Protein AF-A0A9D9XSW2-F1 (afdb_monomer)

pLDDT: mean 85.97, std 9.29, range [58.78, 98.62]

Mean predicted aligned error: 9.01 Å

Radius of gyration: 20.51 Å; Cα contacts (8 Å, |Δi|>4): 42; chains: 1; bounding box: 36×44×48 Å

Foldseek 3Di:
DVVVVVVVVVVVVVVVVCVVQFADPVQLVQADPVCRRPHNHNQDDDPVSVVVVVVVVVVVVVVVVVVVVCLVDPPDPDPPDPSCVVVPD

Solvent-accessible surface area (backbone atoms only — not comparable to full-atom values): 5319 Å² total; per-residue (Å²): 106,80,61,60,55,48,52,50,53,51,52,50,53,57,55,58,62,55,66,72,57,64,38,53,77,68,39,27,72,62,19,47,83,93,38,44,88,75,42,45,56,54,62,64,88,50,73,64,50,50,52,52,49,53,53,50,53,50,52,50,52,51,50,51,52,49,49,52,48,48,65,78,56,57,88,69,81,63,81,87,38,74,80,47,58,84,73,63,127

Sequence (89 aa):
MKNEIKYLLASTLLILVHISAFACPVCEKQQPKIMQGLTHGAGPQNVWDWVIIAVITLITVLTFIYTIKYLIKPGEKEANHIKKSILNF

Secondary structure (DSSP, 8-state):
-HHHHHHHHHHHHHHHHHGGGSPPHHHHHHS-TTTTTT-SS----SHHHHHHHHHHHHHHHHHHHHHHHHHHS-S---TT-HHHHTT--

Structure (mmCIF, N/CA/C/O backbone):
data_AF-A0A9D9XSW2-F1
#
_entry.id   AF-A0A9D9XSW2-F1
#
loop_
_atom_site.group_PDB
_atom_site.id
_atom_site.type_symbol
_atom_site.label_atom_id
_atom_site.label_alt_id
_atom_site.label_comp_id
_atom_site.label_asym_id
_atom_site.label_entity_id
_atom_site.label_seq_id
_atom_site.pdbx_PDB_ins_code
_atom_site.Cartn_x
_atom_site.Cartn_y
_atom_site.Cartn_z
_atom_site.occupancy
_atom_site.B_iso_or_equiv
_atom_site.auth_seq_id
_atom_site.auth_comp_id
_atom_site.auth_asym_id
_atom_site.auth_atom_id
_atom_site.pdbx_PDB_model_num
ATOM 1 N N . MET A 1 1 ? -12.792 28.868 11.858 1.00 62.31 1 MET A N 1
ATOM 2 C CA . MET A 1 1 ? -12.350 29.400 10.542 1.00 62.31 1 MET A CA 1
ATOM 3 C C . MET A 1 1 ? -10.832 29.407 10.356 1.00 62.31 1 MET A C 1
ATOM 5 O O . MET A 1 1 ? -10.366 28.725 9.459 1.00 62.31 1 MET A O 1
ATOM 9 N N . LYS A 1 2 ? -10.032 30.110 11.178 1.00 72.44 2 LYS A N 1
ATOM 10 C CA . LYS A 1 2 ? -8.558 30.156 11.010 1.00 72.44 2 LYS A CA 1
ATOM 11 C C . LYS A 1 2 ? -7.877 28.778 11.104 1.00 72.44 2 LYS A C 1
ATOM 13 O O . LYS A 1 2 ? -6.860 28.572 10.456 1.00 72.44 2 LYS A O 1
ATOM 18 N N . ASN A 1 3 ? -8.435 27.848 11.882 1.00 78.69 3 ASN A N 1
ATOM 19 C CA . ASN A 1 3 ? -7.925 26.476 11.992 1.00 78.69 3 ASN A CA 1
ATOM 20 C C . ASN A 1 3 ? -8.361 25.602 10.807 1.00 78.69 3 ASN A C 1
ATOM 22 O O . ASN A 1 3 ? -7.508 24.959 10.213 1.00 78.69 3 ASN A O 1
ATOM 26 N N . GLU A 1 4 ? -9.623 25.685 10.373 1.00 83.75 4 GLU A N 1
ATOM 27 C CA . GLU A 1 4 ? -10.108 25.004 9.156 1.00 83.75 4 GLU A CA 1
ATOM 28 C C . GLU A 1 4 ? -9.269 25.338 7.915 1.00 83.75 4 GLU A C 1
ATOM 30 O O . GLU A 1 4 ? -8.863 24.449 7.175 1.00 83.75 4 GLU A O 1
ATOM 35 N N . ILE A 1 5 ? -8.928 26.618 7.724 1.00 89.88 5 ILE A N 1
ATOM 36 C CA . ILE A 1 5 ? -8.095 27.069 6.597 1.00 89.88 5 ILE A CA 1
ATOM 37 C C . ILE A 1 5 ? -6.670 26.503 6.697 1.00 89.88 5 ILE A C 1
ATOM 39 O O . ILE A 1 5 ? -6.081 26.146 5.681 1.00 89.88 5 ILE A O 1
ATOM 43 N N . LYS A 1 6 ? -6.116 26.375 7.911 1.00 87.56 6 LYS A N 1
ATOM 44 C CA . LYS A 1 6 ? -4.800 25.751 8.124 1.00 87.56 6 LYS A CA 1
ATOM 45 C C . LYS A 1 6 ? -4.821 24.258 7.809 1.00 87.56 6 LYS A C 1
ATOM 47 O O . LYS A 1 6 ? -3.892 23.784 7.168 1.00 87.56 6 LYS A O 1
ATOM 52 N N . TYR A 1 7 ? -5.855 23.533 8.238 1.00 91.06 7 TYR A N 1
ATOM 53 C CA . TYR A 1 7 ? -5.994 22.105 7.941 1.00 91.06 7 TYR A CA 1
ATOM 54 C C . TYR A 1 7 ? -6.221 21.859 6.451 1.00 91.06 7 TYR A C 1
ATOM 56 O O . TYR A 1 7 ? -5.588 20.973 5.884 1.00 91.06 7 TYR A O 1
ATOM 64 N N . LEU A 1 8 ? -7.033 22.695 5.796 1.00 90.88 8 LEU A N 1
ATOM 65 C CA . LEU A 1 8 ? -7.204 22.669 4.345 1.00 90.88 8 LEU A CA 1
ATOM 66 C C . LEU A 1 8 ? -5.873 22.901 3.629 1.00 90.88 8 LEU A C 1
ATOM 68 O O . LEU A 1 8 ? -5.473 22.053 2.840 1.00 90.88 8 LEU A O 1
ATOM 72 N N . LEU A 1 9 ? -5.145 23.972 3.961 1.00 91.88 9 LEU A N 1
ATOM 73 C CA . LEU A 1 9 ? -3.830 24.265 3.379 1.00 91.88 9 LEU A CA 1
ATOM 74 C C . LEU A 1 9 ? -2.816 23.140 3.619 1.00 91.88 9 LEU A C 1
ATOM 76 O O . LEU A 1 9 ? -2.082 22.783 2.701 1.00 91.88 9 LEU A O 1
ATOM 80 N N . ALA A 1 10 ? -2.793 22.556 4.819 1.00 91.56 10 ALA A N 1
ATOM 81 C CA . ALA A 1 10 ? -1.930 21.423 5.134 1.00 91.56 10 ALA A CA 1
ATOM 82 C C . ALA A 1 10 ? -2.302 20.177 4.315 1.00 91.56 10 ALA A C 1
ATOM 84 O O . ALA A 1 10 ? -1.414 19.522 3.773 1.00 91.56 10 ALA A O 1
ATOM 85 N N . SER A 1 11 ? -3.597 19.873 4.167 1.00 86.88 11 SER A N 1
ATOM 86 C CA . SER A 1 11 ? -4.051 18.741 3.350 1.00 86.88 11 SER A CA 1
ATOM 87 C C . SER A 1 11 ? -3.721 18.944 1.870 1.00 86.88 11 SER A C 1
ATOM 89 O O . SER A 1 11 ? -3.209 18.034 1.224 1.00 86.88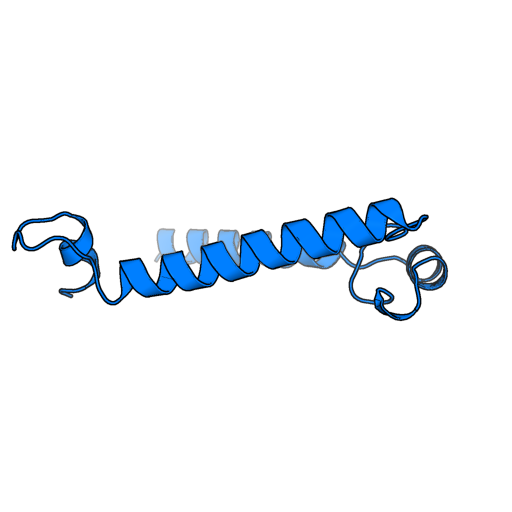 11 SER A O 1
ATOM 91 N N . THR A 1 12 ? -3.903 20.160 1.349 1.00 89.62 12 THR A N 1
ATOM 92 C CA . THR A 1 12 ? -3.578 20.499 -0.038 1.00 89.62 12 THR A CA 1
ATOM 93 C C . THR A 1 12 ? -2.077 20.400 -0.282 1.00 89.62 12 THR A C 1
ATOM 95 O O . THR A 1 12 ? -1.661 19.841 -1.291 1.00 89.62 12 THR A O 1
ATOM 98 N N . LEU A 1 13 ? -1.248 20.870 0.656 1.00 90.00 13 LEU A N 1
ATOM 99 C CA . LEU A 1 13 ? 0.206 20.732 0.570 1.00 90.00 13 LEU A CA 1
ATOM 100 C C . LEU A 1 13 ? 0.634 19.257 0.547 1.00 90.00 13 LEU A C 1
ATOM 102 O O . LEU A 1 13 ? 1.463 18.878 -0.276 1.00 90.00 13 LEU A O 1
ATOM 106 N N . LEU A 1 14 ? 0.038 18.414 1.396 1.00 86.75 14 LEU A N 1
ATOM 107 C CA . LEU A 1 14 ? 0.306 16.972 1.417 1.00 86.75 14 LEU A CA 1
ATOM 108 C C . LEU A 1 14 ? -0.069 16.289 0.094 1.00 86.75 14 LEU A C 1
ATOM 110 O O . LEU A 1 14 ? 0.675 15.431 -0.381 1.00 86.75 14 LEU A O 1
ATOM 114 N N . ILE A 1 15 ? -1.182 16.689 -0.526 1.00 85.00 15 ILE A N 1
ATOM 115 C CA . ILE A 1 15 ? -1.608 16.173 -1.836 1.00 85.00 15 ILE A CA 1
ATOM 116 C C . ILE A 1 15 ? -0.643 16.626 -2.939 1.00 85.00 15 ILE A C 1
ATOM 118 O O . ILE A 1 15 ? -0.243 15.821 -3.775 1.00 85.00 15 ILE A O 1
ATOM 122 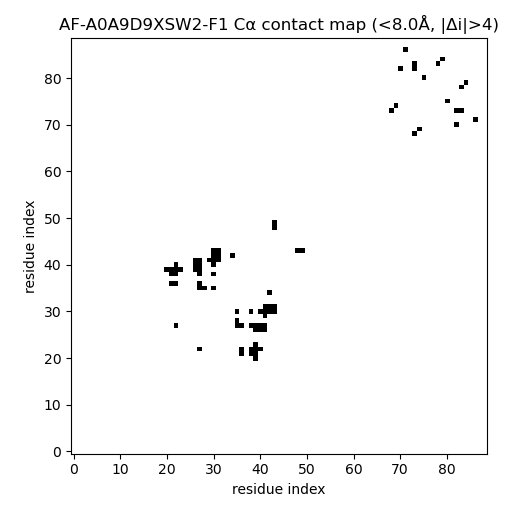N N . LEU A 1 16 ? -0.212 17.890 -2.927 1.00 84.88 16 LEU A N 1
ATOM 123 C CA . LEU A 1 16 ? 0.722 18.420 -3.925 1.00 84.88 16 LEU A CA 1
ATOM 124 C C . LEU A 1 16 ? 2.095 17.730 -3.868 1.00 84.88 16 LEU A C 1
ATOM 126 O O . LEU A 1 16 ? 2.694 17.485 -4.912 1.00 84.88 16 LEU A O 1
ATOM 130 N N . VAL A 1 17 ? 2.566 17.347 -2.675 1.00 82.56 17 VAL A N 1
ATOM 131 C CA . VAL A 1 17 ? 3.808 16.570 -2.509 1.00 82.56 17 VAL A CA 1
ATOM 132 C C . VAL A 1 17 ? 3.714 15.186 -3.164 1.00 82.56 17 VAL A C 1
ATOM 134 O O . VAL A 1 17 ? 4.730 14.671 -3.613 1.00 82.56 17 VAL A O 1
ATOM 137 N N . HIS A 1 18 ? 2.522 14.598 -3.304 1.00 73.06 18 HIS A N 1
ATOM 138 C CA . HIS A 1 18 ? 2.366 13.304 -3.980 1.00 73.06 18 HIS A CA 1
ATOM 139 C C . HIS A 1 18 ? 2.519 13.387 -5.505 1.00 73.06 18 HIS A C 1
ATOM 141 O O . HIS A 1 18 ? 2.791 12.374 -6.144 1.00 73.06 18 HIS A O 1
ATOM 147 N N . ILE A 1 19 ? 2.392 14.571 -6.112 1.00 69.81 19 ILE A N 1
ATOM 148 C CA . ILE A 1 19 ? 2.483 14.729 -7.574 1.00 69.81 19 ILE A CA 1
ATOM 149 C C . ILE A 1 19 ? 3.918 14.477 -8.075 1.00 69.81 19 ILE A C 1
ATOM 151 O O . ILE A 1 19 ? 4.114 14.088 -9.223 1.00 69.81 19 ILE A O 1
ATOM 155 N N . SER A 1 20 ? 4.934 14.607 -7.213 1.00 65.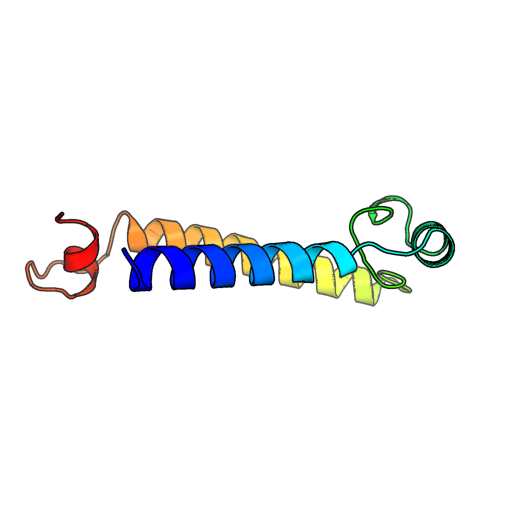88 20 SER A N 1
ATOM 156 C CA . SER A 1 20 ? 6.323 14.266 -7.552 1.00 65.88 20 SER A CA 1
ATOM 157 C C . SER A 1 20 ? 6.607 12.755 -7.585 1.00 65.88 20 SER A C 1
ATOM 159 O O . SER A 1 20 ? 7.720 12.359 -7.923 1.00 65.88 20 SER A O 1
ATOM 161 N N . ALA A 1 21 ? 5.624 11.902 -7.270 1.00 68.56 21 ALA A N 1
ATOM 162 C CA . ALA A 1 21 ? 5.804 10.452 -7.197 1.00 68.56 21 ALA A CA 1
ATOM 163 C C . ALA A 1 21 ? 5.752 9.731 -8.561 1.00 68.56 21 ALA A C 1
ATOM 165 O O . ALA A 1 21 ? 5.997 8.526 -8.620 1.00 68.56 21 ALA A O 1
ATOM 166 N N . PHE A 1 22 ? 5.459 10.424 -9.665 1.00 75.69 22 PHE A N 1
ATOM 167 C CA . PHE A 1 22 ? 5.432 9.802 -10.994 1.00 75.69 22 PHE A CA 1
ATOM 168 C C . PHE A 1 22 ? 6.845 9.552 -11.540 1.00 75.69 22 PHE A C 1
ATOM 170 O O . PHE A 1 22 ? 7.760 10.351 -11.336 1.00 75.69 22 PHE A O 1
ATOM 177 N N . ALA A 1 23 ? 7.048 8.420 -12.219 1.00 77.69 23 ALA A N 1
ATOM 178 C CA . ALA A 1 23 ? 8.300 8.143 -12.922 1.00 77.69 23 ALA A CA 1
ATOM 179 C C . ALA A 1 23 ? 8.491 9.121 -14.091 1.00 77.69 23 ALA A C 1
ATOM 181 O O . ALA A 1 23 ? 7.532 9.506 -14.759 1.00 77.69 23 ALA A O 1
ATOM 182 N N . CYS A 1 24 ? 9.740 9.499 -14.381 1.00 85.44 24 CYS A N 1
ATOM 183 C CA . CYS A 1 24 ? 10.030 10.181 -15.639 1.00 85.44 24 CYS A CA 1
ATOM 184 C C . CYS A 1 24 ? 9.897 9.191 -16.818 1.00 85.44 24 CYS A C 1
ATOM 186 O O . CYS A 1 24 ? 10.058 7.983 -16.615 1.00 85.44 24 CYS A O 1
ATOM 188 N N . PRO A 1 25 ? 9.695 9.662 -18.065 1.00 87.06 25 PRO A N 1
ATOM 189 C CA . PRO A 1 25 ? 9.484 8.779 -19.219 1.00 87.06 25 PRO A CA 1
ATOM 190 C C . PRO A 1 25 ? 10.615 7.771 -19.471 1.00 87.06 25 PRO A C 1
ATOM 192 O O . PRO A 1 25 ? 10.404 6.725 -20.082 1.00 87.06 25 PRO A O 1
ATOM 195 N N . VAL A 1 26 ? 11.837 8.091 -19.034 1.00 87.19 26 VAL A N 1
ATOM 196 C CA . VAL A 1 26 ? 12.990 7.188 -19.138 1.00 87.19 26 VAL A CA 1
ATOM 197 C C . VAL A 1 26 ? 12.892 6.072 -18.100 1.00 87.19 26 VAL A C 1
ATOM 199 O O . VAL A 1 26 ? 12.984 4.903 -18.468 1.00 87.19 26 VAL A O 1
ATOM 202 N N . CYS A 1 27 ? 12.656 6.421 -16.831 1.00 85.81 27 CYS A N 1
ATOM 203 C CA . CYS A 1 27 ? 12.486 5.450 -15.751 1.00 85.81 27 CYS A CA 1
ATOM 204 C C . CYS A 1 27 ? 11.296 4.522 -16.019 1.00 85.81 27 CYS A C 1
ATOM 206 O O . CYS A 1 27 ? 11.410 3.316 -15.839 1.00 85.81 27 CYS A O 1
ATOM 208 N N . GLU A 1 28 ? 10.189 5.062 -16.527 1.00 88.69 28 GLU A N 1
ATOM 209 C CA . GLU A 1 28 ? 8.998 4.284 -16.867 1.00 88.69 28 GLU A CA 1
ATOM 210 C C . GLU A 1 28 ? 9.283 3.231 -17.948 1.00 88.69 28 GLU A C 1
ATOM 212 O O . GLU A 1 28 ? 8.930 2.067 -17.793 1.00 88.69 28 GLU A O 1
ATOM 217 N N . LYS A 1 29 ? 10.003 3.588 -19.019 1.00 88.75 29 LYS A N 1
ATOM 218 C CA . LYS A 1 29 ? 10.367 2.633 -20.083 1.00 88.75 29 LYS A CA 1
ATOM 219 C C . LYS A 1 29 ? 11.310 1.525 -19.617 1.00 88.75 29 LYS A C 1
ATOM 221 O O . LYS A 1 29 ? 11.343 0.467 -20.243 1.00 88.75 29 LYS A O 1
ATOM 226 N N . GLN A 1 30 ? 12.083 1.772 -18.562 1.00 88.56 30 GLN A N 1
ATOM 227 C CA . GLN A 1 30 ? 12.990 0.790 -17.967 1.00 88.56 30 GLN A CA 1
ATOM 228 C C . GLN A 1 30 ? 12.289 -0.153 -16.983 1.00 88.56 30 GLN A C 1
ATOM 230 O O . GLN A 1 30 ? 12.849 -1.192 -16.641 1.00 88.56 30 GLN A O 1
ATOM 235 N N . GLN A 1 31 ? 11.068 0.169 -16.552 1.00 90.12 31 GLN A N 1
ATOM 236 C CA . GLN A 1 31 ? 10.290 -0.706 -15.684 1.00 90.12 31 GLN A CA 1
ATOM 237 C C . GLN A 1 31 ? 9.774 -1.937 -16.440 1.00 90.12 31 GLN A C 1
ATOM 239 O O . GLN A 1 31 ? 9.480 -1.860 -17.643 1.00 90.12 31 GLN A O 1
ATOM 244 N N . PRO A 1 32 ? 9.572 -3.072 -15.742 1.00 91.19 32 PRO A N 1
ATOM 245 C CA . PRO A 1 32 ? 8.844 -4.207 -16.291 1.00 91.19 32 PRO A CA 1
ATOM 246 C C . PRO A 1 32 ? 7.475 -3.774 -16.821 1.00 91.19 32 PRO A C 1
ATOM 248 O O . PRO A 1 32 ? 6.804 -2.963 -16.190 1.00 91.19 32 PRO A O 1
ATOM 251 N N . LYS A 1 33 ? 7.026 -4.354 -17.943 1.00 89.44 33 LYS A N 1
ATOM 252 C CA . LYS A 1 33 ? 5.799 -3.937 -18.656 1.00 89.44 33 LYS A CA 1
ATOM 253 C C . LYS A 1 33 ? 4.572 -3.761 -17.756 1.00 89.44 33 LYS A C 1
ATOM 255 O O . LYS A 1 33 ? 3.798 -2.841 -17.965 1.00 89.44 33 LYS A O 1
ATOM 260 N N . ILE A 1 34 ? 4.402 -4.636 -16.765 1.00 89.50 34 ILE A N 1
ATOM 261 C CA . ILE A 1 34 ? 3.249 -4.602 -15.853 1.00 89.50 34 ILE A CA 1
ATOM 262 C C . ILE A 1 34 ? 3.352 -3.532 -14.757 1.00 89.50 34 ILE A C 1
ATOM 264 O O . ILE A 1 34 ? 2.379 -3.310 -14.049 1.00 89.50 34 ILE A O 1
ATOM 268 N N . MET A 1 35 ? 4.515 -2.898 -14.591 1.00 88.12 35 MET A N 1
ATOM 269 C CA . MET A 1 35 ? 4.775 -1.877 -13.570 1.00 88.12 35 MET A CA 1
ATOM 270 C C . MET A 1 35 ? 4.966 -0.470 -14.141 1.00 88.12 35 MET A C 1
ATOM 272 O O . MET A 1 35 ? 5.048 0.477 -13.356 1.00 88.12 35 MET A O 1
ATOM 276 N N . GLN A 1 36 ? 5.004 -0.331 -15.472 1.00 89.56 36 GLN A N 1
ATOM 277 C CA . GLN A 1 36 ? 5.054 0.965 -16.156 1.00 89.56 36 GLN A CA 1
ATOM 278 C C . GLN A 1 36 ? 3.834 1.803 -15.760 1.00 89.56 36 GLN A C 1
ATOM 280 O O . GLN A 1 36 ? 2.707 1.308 -15.761 1.00 89.56 36 GLN A O 1
ATOM 285 N N . GLY A 1 37 ? 4.071 3.045 -15.345 1.00 85.31 37 GLY A N 1
ATOM 286 C CA . GLY A 1 37 ? 3.035 3.959 -14.855 1.00 85.31 37 GLY A CA 1
ATOM 287 C C . GLY A 1 37 ? 2.547 3.680 -13.425 1.00 85.31 37 GLY A C 1
ATOM 28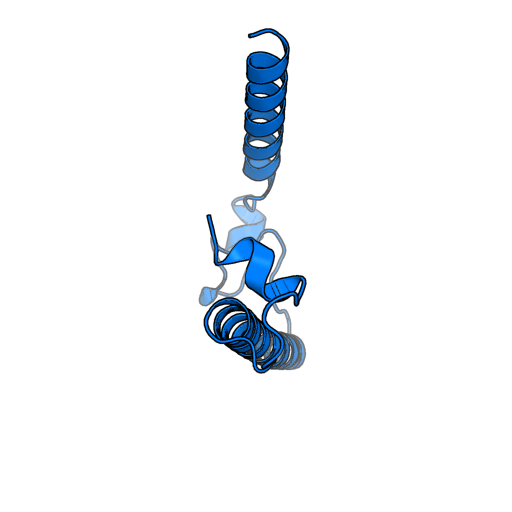8 O O . GLY A 1 37 ? 1.776 4.471 -12.888 1.00 85.31 37 GLY A O 1
ATOM 289 N N . LEU A 1 38 ? 3.004 2.594 -12.785 1.00 84.94 38 LEU A N 1
ATOM 290 C CA . LEU A 1 38 ? 2.664 2.253 -11.396 1.00 84.94 38 LEU A CA 1
ATOM 291 C C . LEU A 1 38 ? 3.806 2.531 -10.421 1.00 84.94 38 LEU A C 1
ATOM 293 O O . LEU A 1 38 ? 3.564 2.886 -9.269 1.00 84.94 38 LEU A O 1
ATOM 297 N N . THR A 1 39 ? 5.049 2.331 -10.855 1.00 81.94 39 THR A N 1
ATOM 298 C CA . THR A 1 39 ? 6.225 2.488 -9.992 1.00 81.94 39 THR A CA 1
ATOM 299 C C . THR A 1 39 ? 7.005 3.745 -10.349 1.00 81.94 39 THR A C 1
ATOM 301 O O . THR A 1 39 ? 7.009 4.176 -11.496 1.00 81.94 39 THR A O 1
ATOM 304 N N . HIS A 1 40 ? 7.668 4.356 -9.367 1.00 80.81 40 HIS A N 1
ATOM 305 C CA . HIS A 1 40 ? 8.563 5.493 -9.610 1.00 80.81 40 HIS A CA 1
ATOM 306 C C . HIS A 1 40 ? 9.961 5.034 -10.072 1.00 80.81 40 HIS A C 1
ATOM 308 O O . HIS A 1 40 ? 10.545 5.603 -10.992 1.00 80.81 40 HIS A O 1
ATOM 314 N N . GLY A 1 41 ? 10.497 3.994 -9.422 1.00 78.38 41 GLY A N 1
ATOM 315 C CA . GLY A 1 41 ? 11.835 3.447 -9.676 1.00 78.38 41 GLY A CA 1
ATOM 316 C C . GLY A 1 41 ? 11.862 2.385 -10.776 1.00 78.38 41 GLY A C 1
ATOM 317 O O . GLY A 1 41 ? 10.868 2.157 -11.445 1.00 78.38 41 GLY A O 1
ATOM 318 N N . ALA A 1 42 ? 12.988 1.693 -10.944 1.00 81.62 42 ALA A N 1
ATOM 319 C CA . ALA A 1 42 ? 13.181 0.706 -12.015 1.00 81.62 42 ALA A CA 1
ATOM 320 C C . ALA A 1 42 ? 12.281 -0.549 -11.918 1.00 81.62 42 ALA A C 1
ATOM 322 O O . ALA A 1 42 ? 12.230 -1.342 -12.853 1.00 81.62 42 ALA A O 1
ATOM 323 N N . GLY A 1 43 ? 11.564 -0.745 -10.806 1.00 86.62 43 GLY A N 1
ATOM 324 C CA . GLY A 1 43 ? 10.793 -1.961 -10.543 1.00 86.62 43 GLY A CA 1
ATOM 325 C C . GLY A 1 43 ? 11.685 -3.195 -10.305 1.00 86.62 43 GLY A C 1
ATOM 326 O O . GLY A 1 43 ? 12.903 -3.065 -10.166 1.00 86.62 43 GLY A O 1
ATOM 327 N N . PRO A 1 44 ? 11.093 -4.397 -10.236 1.00 91.56 44 PRO A N 1
ATOM 328 C CA . PRO A 1 44 ? 11.798 -5.665 -10.027 1.00 91.56 44 PRO A CA 1
ATOM 329 C C . PRO A 1 44 ? 12.796 -5.954 -11.142 1.00 91.56 44 PRO A C 1
ATOM 331 O O . PRO A 1 44 ? 12.429 -5.948 -12.317 1.00 91.56 44 PRO A O 1
ATOM 334 N N . GLN A 1 45 ? 14.041 -6.242 -10.774 1.00 89.38 45 GLN A N 1
ATOM 335 C CA . GLN A 1 45 ? 15.125 -6.502 -11.721 1.00 89.38 45 GLN A CA 1
ATOM 336 C C . GLN A 1 45 ? 15.374 -8.000 -11.920 1.00 89.38 45 GLN A C 1
ATOM 338 O O . GLN A 1 45 ? 15.872 -8.413 -12.965 1.00 89.38 45 GLN A O 1
ATOM 343 N N . ASN A 1 46 ? 15.027 -8.832 -10.936 1.00 92.88 46 ASN A N 1
ATOM 344 C CA . ASN A 1 46 ? 15.246 -10.276 -10.980 1.00 92.88 46 ASN A CA 1
ATOM 345 C C . ASN A 1 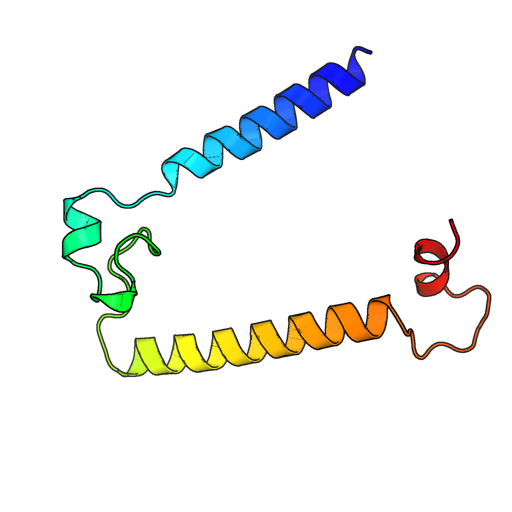46 ? 14.039 -11.070 -10.436 1.00 92.88 46 ASN A C 1
ATOM 347 O O . ASN A 1 46 ? 13.051 -10.510 -9.963 1.00 92.88 46 ASN A O 1
ATOM 351 N N . VAL A 1 47 ? 14.113 -12.401 -10.515 1.00 95.88 47 VAL A N 1
ATOM 352 C CA . VAL A 1 47 ? 13.034 -13.304 -10.073 1.00 95.88 47 VAL A CA 1
ATOM 353 C C . VAL A 1 47 ? 12.770 -13.209 -8.566 1.00 95.88 47 VAL A C 1
ATOM 355 O O . VAL A 1 47 ? 11.617 -13.273 -8.146 1.00 95.88 47 VAL A O 1
ATOM 358 N N . TRP A 1 48 ? 13.801 -13.025 -7.742 1.00 96.50 48 TRP A N 1
ATOM 359 C CA . TRP A 1 48 ? 13.641 -12.898 -6.293 1.00 96.50 48 TRP A CA 1
ATOM 360 C C . TRP A 1 48 ? 12.918 -11.613 -5.895 1.00 96.50 48 TRP A C 1
ATOM 362 O O . TRP A 1 48 ? 12.089 -11.655 -4.989 1.00 96.50 48 TRP A O 1
ATOM 372 N N . ASP A 1 49 ? 13.142 -10.511 -6.612 1.00 94.38 49 ASP A N 1
ATOM 373 C CA . ASP A 1 49 ? 12.405 -9.262 -6.393 1.00 94.38 49 ASP A CA 1
ATOM 374 C C . ASP A 1 49 ? 10.891 -9.481 -6.585 1.00 94.38 49 ASP A C 1
ATOM 3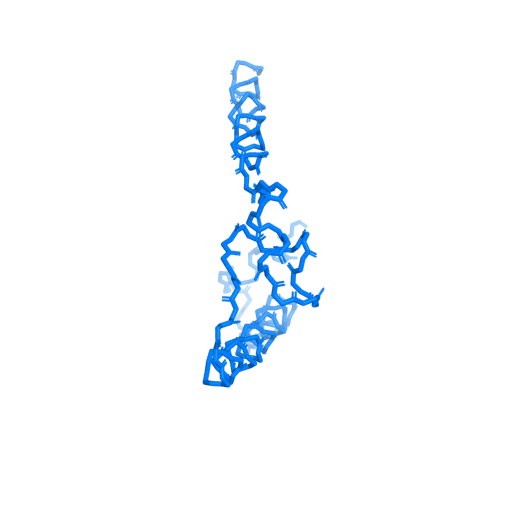76 O O . ASP A 1 49 ? 10.077 -9.015 -5.784 1.00 94.38 49 ASP A O 1
ATOM 380 N N . TRP A 1 50 ? 10.505 -10.264 -7.601 1.00 94.62 50 TRP A N 1
ATOM 381 C CA . TRP A 1 50 ? 9.110 -10.647 -7.841 1.00 94.62 50 TRP A CA 1
ATOM 382 C C . TRP A 1 50 ? 8.532 -11.532 -6.738 1.00 94.62 50 TRP A C 1
ATOM 384 O O . TRP A 1 50 ? 7.383 -11.338 -6.338 1.00 94.62 50 TRP A O 1
ATOM 394 N N . VAL A 1 51 ? 9.318 -12.480 -6.220 1.00 97.56 51 VAL A N 1
ATOM 395 C CA . VAL A 1 51 ? 8.903 -13.332 -5.094 1.00 97.56 51 VAL A CA 1
ATOM 396 C C . VAL A 1 51 ? 8.657 -12.484 -3.846 1.00 97.56 51 VAL A C 1
ATOM 398 O O . VAL A 1 51 ? 7.625 -12.644 -3.194 1.00 97.56 51 VAL A O 1
ATOM 401 N N . ILE A 1 52 ? 9.560 -11.550 -3.536 1.00 96.44 52 ILE A N 1
ATOM 402 C CA . ILE A 1 52 ? 9.425 -10.647 -2.386 1.00 96.44 52 ILE A CA 1
ATOM 403 C C . ILE A 1 52 ? 8.149 -9.813 -2.509 1.00 96.44 52 ILE A C 1
ATOM 405 O O . ILE A 1 52 ? 7.367 -9.753 -1.560 1.00 96.44 52 ILE A O 1
ATOM 409 N N . ILE A 1 53 ? 7.904 -9.215 -3.678 1.00 93.81 53 ILE A N 1
ATOM 410 C CA . ILE A 1 53 ? 6.686 -8.433 -3.916 1.00 93.81 53 ILE A CA 1
ATOM 411 C C . ILE A 1 53 ? 5.440 -9.290 -3.730 1.00 93.81 53 ILE A C 1
ATOM 413 O O . ILE A 1 53 ? 4.540 -8.876 -3.007 1.00 93.81 53 ILE A O 1
ATOM 417 N N . ALA A 1 54 ? 5.398 -10.496 -4.298 1.00 95.75 54 ALA A N 1
ATOM 418 C CA . ALA A 1 54 ? 4.249 -11.383 -4.148 1.00 95.75 54 ALA A CA 1
ATOM 419 C C . ALA A 1 54 ? 3.958 -11.713 -2.672 1.00 95.75 54 ALA A C 1
ATOM 421 O O . ALA A 1 54 ? 2.807 -11.645 -2.233 1.00 95.75 54 ALA A O 1
ATOM 422 N N . VAL A 1 55 ? 4.997 -12.018 -1.887 1.00 98.38 55 VAL A N 1
ATOM 423 C CA . VAL A 1 55 ? 4.868 -12.328 -0.454 1.00 98.38 55 VAL A CA 1
ATOM 424 C C . VAL A 1 55 ? 4.397 -11.112 0.341 1.00 98.38 55 VAL A C 1
ATOM 426 O O . VAL A 1 55 ? 3.464 -11.227 1.137 1.00 98.38 55 VAL A O 1
ATOM 429 N N . ILE A 1 56 ? 4.998 -9.939 0.121 1.00 97.50 56 ILE A N 1
ATOM 430 C CA . ILE A 1 56 ? 4.609 -8.714 0.831 1.00 97.50 56 ILE A CA 1
ATOM 431 C C . ILE A 1 56 ? 3.176 -8.325 0.467 1.00 97.50 56 ILE A C 1
ATOM 433 O O . ILE A 1 56 ? 2.381 -8.066 1.366 1.00 97.50 56 ILE A O 1
ATOM 437 N N . THR A 1 57 ? 2.804 -8.355 -0.817 1.00 96.31 57 THR A N 1
ATOM 438 C CA . THR A 1 57 ? 1.429 -8.085 -1.256 1.00 96.31 57 THR A CA 1
ATOM 439 C C . THR A 1 57 ? 0.434 -9.017 -0.569 1.00 96.31 57 THR A C 1
ATOM 441 O O . THR A 1 57 ? -0.585 -8.544 -0.065 1.00 96.31 57 THR A O 1
ATOM 444 N N . LEU A 1 58 ? 0.737 -10.316 -0.472 1.00 98.44 58 LEU A N 1
ATOM 445 C CA . LEU A 1 58 ? -0.110 -11.273 0.241 1.00 98.44 58 LEU A CA 1
ATOM 446 C C . LEU A 1 58 ? -0.271 -10.899 1.722 1.00 98.44 58 LEU A C 1
ATOM 448 O O . LEU A 1 58 ? -1.397 -10.824 2.215 1.00 98.44 58 LEU A O 1
ATOM 452 N N . ILE A 1 59 ? 0.831 -10.624 2.427 1.00 98.62 59 ILE A N 1
ATOM 453 C CA . ILE A 1 59 ? 0.801 -10.240 3.848 1.00 98.62 59 ILE A CA 1
ATOM 454 C C . ILE A 1 59 ? 0.001 -8.948 4.047 1.00 98.62 59 ILE A C 1
ATOM 456 O O . ILE A 1 59 ? -0.817 -8.870 4.967 1.00 98.62 59 ILE A O 1
ATOM 460 N N . THR A 1 60 ? 0.188 -7.947 3.185 1.00 98.44 60 THR A N 1
ATOM 461 C CA . THR A 1 60 ? -0.535 -6.672 3.248 1.00 98.44 60 THR A CA 1
ATOM 462 C C . THR A 1 60 ? -2.031 -6.868 3.034 1.00 98.44 60 THR A C 1
ATOM 464 O O . THR A 1 60 ? -2.817 -6.357 3.828 1.00 98.44 60 THR A O 1
ATOM 467 N N . VAL A 1 61 ? -2.442 -7.642 2.023 1.00 98.50 61 VAL A N 1
ATOM 468 C CA . VAL A 1 61 ? -3.862 -7.936 1.764 1.00 98.50 61 VAL A CA 1
ATOM 469 C C . VAL A 1 61 ? -4.486 -8.678 2.944 1.00 98.50 61 VAL A C 1
ATOM 471 O O . VAL A 1 61 ? -5.563 -8.301 3.402 1.00 98.50 61 VAL A O 1
ATOM 474 N N . LEU A 1 62 ? -3.798 -9.683 3.494 1.00 98.56 62 LEU A N 1
ATOM 475 C CA . LEU A 1 62 ? -4.271 -10.396 4.682 1.00 98.56 62 LEU A CA 1
ATOM 476 C C . LEU A 1 62 ? -4.416 -9.449 5.877 1.00 98.56 62 LEU A C 1
ATOM 478 O O . LEU A 1 62 ? -5.460 -9.427 6.525 1.00 98.56 62 L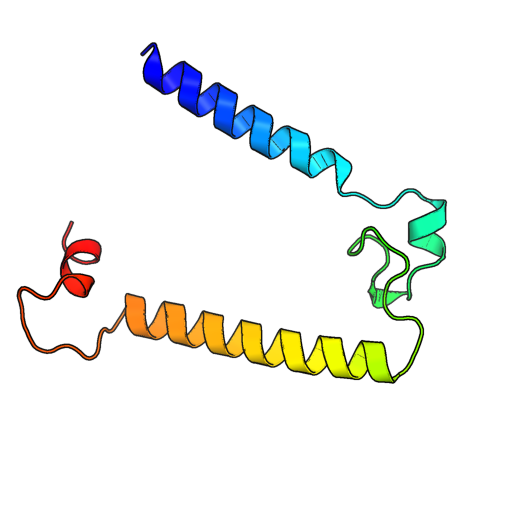EU A O 1
ATOM 482 N N . THR A 1 63 ? -3.403 -8.625 6.139 1.00 98.31 63 THR A N 1
ATOM 483 C CA . THR A 1 63 ? -3.417 -7.642 7.233 1.00 98.31 63 THR A CA 1
ATOM 484 C C . THR A 1 63 ? -4.550 -6.637 7.063 1.00 98.31 63 THR A C 1
ATOM 486 O O . THR A 1 63 ? -5.246 -6.329 8.028 1.00 98.31 63 THR A O 1
ATOM 489 N N . PHE A 1 64 ? -4.786 -6.162 5.841 1.00 98.00 64 PHE A N 1
ATOM 490 C CA . PHE A 1 64 ? -5.881 -5.255 5.518 1.00 98.00 64 PHE A CA 1
ATOM 491 C C . PHE A 1 64 ? -7.249 -5.898 5.776 1.00 98.00 64 PHE A C 1
ATOM 493 O O . PHE A 1 64 ? -8.075 -5.319 6.482 1.00 98.00 64 PHE A O 1
ATOM 500 N N . ILE A 1 65 ? -7.462 -7.131 5.300 1.00 97.75 65 ILE A N 1
ATOM 501 C CA . ILE A 1 65 ? -8.694 -7.893 5.550 1.00 97.75 65 ILE A CA 1
ATOM 502 C C . ILE A 1 65 ? -8.921 -8.071 7.054 1.00 97.75 65 ILE A C 1
ATOM 504 O O . ILE A 1 65 ? -10.024 -7.829 7.545 1.00 97.75 65 ILE A O 1
ATOM 508 N N . TYR A 1 66 ? -7.891 -8.465 7.806 1.00 95.69 66 TYR A N 1
ATOM 509 C CA . TYR A 1 66 ? -8.001 -8.636 9.255 1.00 95.69 66 TYR A CA 1
ATOM 510 C C . TYR A 1 66 ? -8.244 -7.316 9.981 1.00 95.69 66 TYR A C 1
ATOM 512 O O . TYR A 1 66 ? -9.041 -7.279 10.915 1.00 95.69 66 TYR A O 1
ATOM 520 N N . THR A 1 67 ? -7.626 -6.229 9.526 1.00 94.38 67 THR A N 1
ATOM 521 C CA . THR A 1 67 ? -7.856 -4.887 10.068 1.00 94.38 67 THR A CA 1
ATOM 522 C C . THR A 1 67 ? -9.324 -4.502 9.917 1.00 94.38 67 THR A C 1
ATOM 524 O O . THR A 1 67 ? -9.968 -4.172 10.909 1.00 94.38 67 THR A O 1
ATOM 527 N N . ILE A 1 68 ? -9.896 -4.646 8.716 1.00 92.94 68 ILE A N 1
ATOM 528 C CA . ILE A 1 68 ? -11.328 -4.405 8.483 1.00 92.94 68 ILE A CA 1
ATOM 529 C C . ILE A 1 68 ? -12.186 -5.333 9.348 1.00 92.94 68 ILE A C 1
ATOM 531 O O . ILE A 1 68 ? -13.107 -4.872 10.020 1.00 92.94 68 ILE A O 1
ATOM 535 N N . LYS A 1 69 ? -11.879 -6.635 9.374 1.00 91.12 69 LYS A N 1
ATOM 536 C CA . LYS A 1 69 ? -12.627 -7.630 10.155 1.00 91.12 69 LYS A CA 1
ATOM 537 C C . LYS A 1 69 ? -12.695 -7.255 11.635 1.00 91.12 69 LYS A C 1
ATOM 539 O O . LYS A 1 69 ? -13.770 -7.333 12.224 1.00 91.12 69 LYS A O 1
ATOM 544 N N . TYR A 1 70 ? -11.572 -6.859 12.231 1.00 88.12 70 TYR A N 1
ATOM 545 C CA . TYR A 1 70 ? -11.498 -6.523 13.653 1.00 88.12 70 TYR A CA 1
ATOM 546 C C . TYR A 1 70 ? -12.034 -5.130 13.976 1.00 88.12 70 TYR A C 1
ATOM 548 O O . TYR A 1 70 ? -12.466 -4.915 15.106 1.00 88.12 70 TYR A O 1
ATOM 556 N N . LEU A 1 71 ? -12.054 -4.217 13.001 1.00 86.81 71 LEU A N 1
ATOM 557 C CA . LEU A 1 71 ? -12.757 -2.945 13.133 1.00 86.81 71 LEU A CA 1
ATOM 558 C C . LEU A 1 71 ? -14.276 -3.143 13.108 1.00 86.81 71 LEU A C 1
ATOM 560 O O . LEU A 1 71 ? -14.952 -2.622 13.979 1.00 86.81 71 LEU A O 1
ATOM 564 N N . ILE A 1 72 ? -14.816 -3.924 12.166 1.00 85.44 72 ILE A N 1
ATOM 565 C CA . ILE A 1 72 ? -16.272 -4.120 12.024 1.00 85.44 72 ILE A CA 1
ATOM 566 C C . ILE A 1 72 ? -16.834 -5.036 13.117 1.00 85.44 72 ILE A C 1
ATOM 568 O O . ILE A 1 72 ? -17.894 -4.766 13.679 1.00 85.44 72 ILE A O 1
ATOM 572 N N . LYS A 1 73 ? -16.154 -6.151 13.405 1.00 83.81 73 LYS A N 1
ATOM 573 C CA . LYS A 1 73 ? -16.598 -7.145 14.387 1.00 83.81 73 LYS A CA 1
ATOM 574 C C . LYS A 1 73 ? -15.480 -7.434 15.391 1.00 83.81 73 LYS A C 1
ATOM 576 O O . LYS A 1 73 ? -14.813 -8.469 15.282 1.00 83.81 73 LYS A O 1
ATOM 581 N N . PRO A 1 74 ? -15.275 -6.537 16.372 1.00 82.06 74 PRO A N 1
ATOM 582 C CA . PRO A 1 74 ? -14.349 -6.785 17.468 1.00 82.06 74 PRO A CA 1
ATOM 583 C C . PRO A 1 74 ? -14.762 -8.053 18.232 1.00 82.06 74 PRO A C 1
ATOM 585 O O . PRO A 1 74 ? -15.948 -8.321 18.433 1.00 82.06 74 PRO A O 1
ATOM 588 N N . GLY A 1 75 ? -13.783 -8.866 18.632 1.00 81.75 75 GLY A N 1
ATOM 589 C CA . GLY A 1 75 ? -14.019 -10.092 19.408 1.00 81.75 75 GLY A CA 1
ATOM 590 C C . GLY A 1 75 ? -14.306 -9.820 20.889 1.00 81.75 75 GLY A C 1
ATOM 591 O O . GLY A 1 75 ? -14.669 -10.728 21.637 1.00 81.75 75 GLY A O 1
ATOM 592 N N . GLU A 1 76 ? -14.130 -8.574 21.321 1.00 83.06 76 GLU A N 1
ATOM 593 C CA . GLU A 1 76 ? -14.273 -8.134 22.696 1.00 83.06 76 GLU A CA 1
ATOM 594 C C . GLU A 1 76 ? -15.747 -8.039 23.113 1.00 83.06 76 GLU A C 1
ATOM 596 O O . GLU A 1 76 ? -16.557 -7.300 22.543 1.00 83.06 76 GLU A O 1
ATOM 601 N N . LYS A 1 77 ? -16.100 -8.793 24.157 1.00 77.25 77 LYS A N 1
ATOM 602 C CA . LYS A 1 77 ? -17.473 -8.871 24.675 1.00 77.25 77 LYS A CA 1
ATOM 603 C C . LYS A 1 77 ? -17.827 -7.687 25.572 1.00 77.25 77 LYS A C 1
ATOM 605 O O . LYS A 1 77 ? -18.970 -7.241 25.545 1.00 77.25 77 LYS A O 1
ATOM 610 N N . GLU A 1 78 ? -16.838 -7.114 26.254 1.00 80.31 78 GLU A N 1
ATOM 611 C CA . GLU A 1 78 ? -17.018 -5.978 27.160 1.00 80.31 78 GLU A CA 1
ATOM 612 C C . GLU A 1 78 ? -17.621 -4.763 26.450 1.00 80.31 78 GLU A C 1
ATOM 614 O O . GLU A 1 78 ? -17.184 -4.375 25.364 1.00 80.31 78 GLU A O 1
ATOM 619 N N . ALA A 1 79 ? -18.665 -4.176 27.038 1.00 74.75 79 ALA A N 1
ATOM 620 C CA . ALA A 1 79 ? -19.385 -3.043 26.453 1.00 74.75 79 ALA A CA 1
ATOM 621 C C . ALA A 1 79 ? -18.537 -1.759 26.439 1.00 74.75 79 ALA A C 1
ATOM 623 O O . ALA A 1 79 ? -18.574 -1.016 25.464 1.00 74.75 79 ALA A O 1
ATOM 624 N N . ASN A 1 80 ? -17.702 -1.559 27.464 1.00 79.62 80 ASN A N 1
ATOM 625 C CA . ASN A 1 80 ? -16.866 -0.365 27.643 1.00 79.62 80 ASN A CA 1
ATOM 626 C C . ASN A 1 80 ? -15.474 -0.480 26.992 1.00 79.62 80 ASN A C 1
ATOM 628 O O . ASN A 1 80 ? -14.549 0.246 27.353 1.00 79.62 80 ASN A O 1
ATOM 632 N N . HIS A 1 81 ? -15.281 -1.414 26.058 1.00 80.69 81 HIS A N 1
ATOM 633 C CA . HIS A 1 81 ? -13.983 -1.597 25.417 1.00 80.69 81 HIS A CA 1
ATOM 634 C C . HIS A 1 81 ? -13.682 -0.456 24.430 1.00 80.69 81 HIS A C 1
ATOM 636 O O . HIS A 1 81 ? -14.529 -0.107 23.610 1.00 80.69 81 HIS A O 1
ATOM 642 N N . ILE A 1 82 ? -12.448 0.066 24.425 1.00 80.94 82 ILE A N 1
ATOM 643 C CA . ILE A 1 82 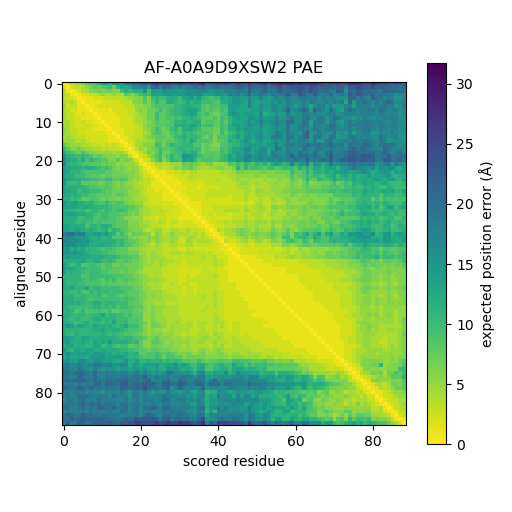? -12.033 1.195 23.566 1.00 80.94 82 ILE A CA 1
ATOM 644 C C . ILE A 1 82 ? -12.333 0.969 22.073 1.00 80.94 82 ILE A C 1
ATOM 646 O O . ILE A 1 82 ? -12.712 1.898 21.367 1.00 80.94 82 ILE A O 1
ATOM 650 N N . LYS A 1 83 ? -12.260 -0.282 21.597 1.00 70.62 83 LYS A N 1
ATOM 651 C CA . LYS A 1 83 ? -12.584 -0.648 20.202 1.00 70.62 83 LYS A CA 1
ATOM 652 C C . LYS A 1 83 ? -14.069 -0.485 19.841 1.00 70.62 83 LYS A C 1
ATOM 654 O O . LYS A 1 83 ? -14.377 -0.375 18.664 1.00 70.62 83 LYS A O 1
ATOM 659 N N . LYS A 1 84 ? -14.981 -0.447 20.820 1.00 74.25 84 LYS A N 1
ATOM 660 C CA . LYS A 1 84 ? -16.409 -0.145 20.599 1.00 74.25 84 LYS A CA 1
ATOM 661 C C . LYS A 1 84 ? -16.701 1.35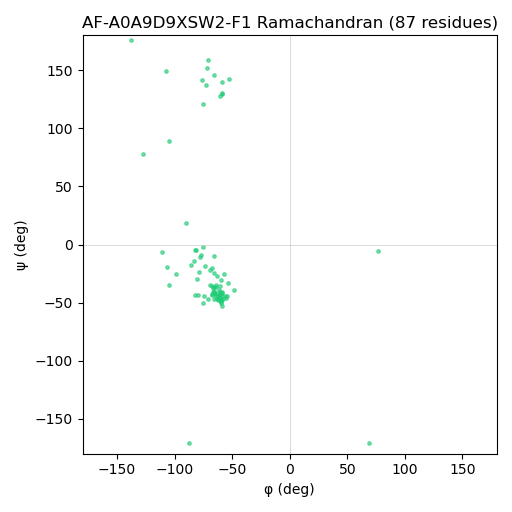7 20.597 1.00 74.25 84 LYS A C 1
ATOM 663 O O . LYS A 1 84 ? -17.721 1.762 20.055 1.00 74.25 84 LYS A O 1
ATOM 668 N N . SER A 1 85 ? -15.795 2.179 21.136 1.00 78.19 85 SER A N 1
ATOM 669 C CA . SER A 1 85 ? -15.925 3.645 21.143 1.00 78.19 85 SER A CA 1
ATOM 670 C C . SER A 1 85 ? -15.983 4.231 19.727 1.00 78.19 85 SER A C 1
ATOM 672 O O . SER A 1 85 ? -16.737 5.152 19.463 1.00 78.19 85 SER A O 1
ATOM 674 N N . ILE A 1 86 ? -15.246 3.637 18.783 1.00 75.50 86 ILE A N 1
ATOM 675 C CA . ILE A 1 86 ? -15.234 4.049 17.368 1.00 75.50 86 ILE A CA 1
ATOM 676 C C . ILE A 1 86 ? -16.400 3.486 16.537 1.00 75.50 86 ILE A C 1
ATOM 678 O O . ILE A 1 86 ? -16.488 3.776 15.350 1.00 75.50 86 ILE A O 1
ATOM 682 N N . LEU A 1 87 ? -17.246 2.624 17.106 1.00 69.56 87 LEU A N 1
ATOM 683 C CA . LEU A 1 87 ? -18.405 2.043 16.412 1.00 69.56 87 LEU A CA 1
ATOM 684 C C . LEU A 1 87 ? -19.731 2.642 16.891 1.00 69.56 87 LEU A C 1
ATOM 686 O O . LEU A 1 87 ? -20.731 2.534 16.189 1.00 69.56 87 LEU A O 1
ATOM 690 N N . ASN A 1 88 ? -19.730 3.264 18.071 1.00 63.12 88 ASN A N 1
ATOM 691 C CA . ASN A 1 88 ? -20.874 3.952 18.650 1.00 63.12 88 ASN A CA 1
ATOM 692 C C . ASN A 1 88 ? -20.649 5.467 18.520 1.00 63.12 88 ASN A C 1
ATOM 694 O O . ASN A 1 88 ? -20.066 6.076 19.416 1.00 63.12 88 ASN A O 1
ATOM 698 N N . PHE A 1 89 ? -21.084 6.044 17.398 1.00 58.78 89 PHE A N 1
ATOM 699 C CA . PHE A 1 89 ? -21.206 7.492 17.203 1.00 58.78 89 PHE A CA 1
ATOM 700 C C . PHE A 1 89 ? -22.674 7.907 17.243 1.00 58.78 89 PHE A C 1
ATOM 702 O O . PHE A 1 89 ? -23.507 7.133 16.715 1.00 58.78 89 PHE A O 1
#